Protein AF-A0A9E5BCP2-F1 (afdb_monomer_lite)

Radius of gyration: 16.65 Å; chains: 1; bounding box: 37×17×47 Å

pLDDT: mean 95.05, std 4.42, range [77.62, 98.5]

Structure (mmCIF, N/CA/C/O backbone):
data_AF-A0A9E5BCP2-F1
#
_entry.id   AF-A0A9E5BCP2-F1
#
loop_
_atom_site.group_PDB
_atom_site.id
_atom_site.type_symbol
_atom_site.label_atom_id
_atom_site.label_alt_id
_atom_site.label_comp_id
_atom_site.label_asym_id
_atom_site.label_entity_id
_atom_site.label_seq_id
_atom_site.pdbx_PDB_ins_code
_atom_site.Cartn_x
_atom_site.Cartn_y
_atom_site.Cartn_z
_atom_site.occupancy
_atom_site.B_iso_or_equiv
_atom_site.auth_seq_id
_atom_site.auth_comp_id
_atom_site.auth_asym_id
_atom_site.auth_atom_id
_atom_site.pdbx_PDB_model_num
ATOM 1 N N . MET A 1 1 ? -16.305 6.324 13.128 1.00 94.12 1 MET A N 1
ATOM 2 C CA . MET A 1 1 ? -15.257 7.128 12.438 1.00 94.12 1 MET A CA 1
ATOM 3 C C . MET A 1 1 ? -15.003 6.539 11.059 1.00 94.12 1 MET A C 1
ATOM 5 O O . MET A 1 1 ? -14.885 5.330 10.947 1.00 94.12 1 MET A O 1
ATOM 9 N N . LYS A 1 2 ? -14.888 7.363 10.013 1.00 96.94 2 LYS A N 1
ATOM 10 C CA . LYS A 1 2 ? -14.631 6.879 8.650 1.00 96.94 2 LYS A CA 1
ATOM 11 C C . LYS A 1 2 ? -13.132 6.813 8.340 1.00 96.94 2 LYS A C 1
ATOM 13 O O . LYS A 1 2 ? -12.419 7.781 8.593 1.00 96.94 2 LYS A O 1
ATOM 18 N N . VAL A 1 3 ? -12.681 5.706 7.750 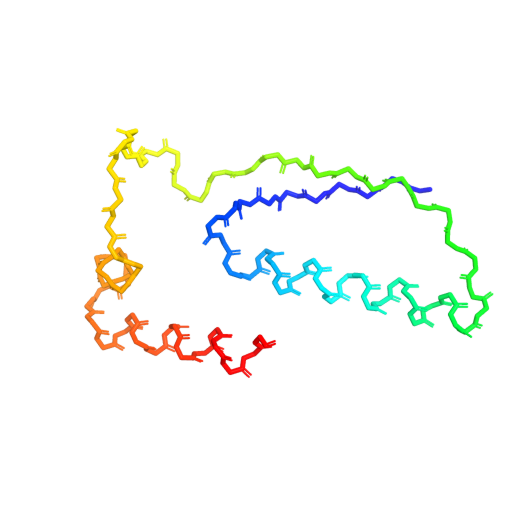1.00 98.06 3 VAL A N 1
ATOM 19 C CA . VAL A 1 3 ? -11.301 5.491 7.285 1.00 98.06 3 VAL A CA 1
ATOM 20 C C . VAL A 1 3 ? -11.328 5.146 5.800 1.00 98.06 3 VAL A C 1
ATOM 22 O O . VAL A 1 3 ? -11.958 4.175 5.387 1.00 98.06 3 VAL A O 1
ATOM 25 N N . GLU A 1 4 ? -10.634 5.931 4.981 1.00 98.31 4 GLU A N 1
ATOM 26 C CA . GLU A 1 4 ? -10.541 5.692 3.539 1.00 98.31 4 GLU A CA 1
ATOM 27 C C . GLU A 1 4 ? -9.117 5.286 3.161 1.00 98.31 4 GLU A C 1
ATOM 29 O O . GLU A 1 4 ? -8.162 6.011 3.440 1.00 98.31 4 GLU A O 1
ATOM 34 N N . ILE A 1 5 ? -8.975 4.118 2.531 1.00 98.50 5 ILE A N 1
ATOM 35 C CA . ILE A 1 5 ? -7.680 3.536 2.168 1.00 98.50 5 ILE A CA 1
ATOM 36 C C . ILE A 1 5 ? -7.566 3.504 0.647 1.00 98.50 5 ILE A C 1
ATOM 38 O O . ILE A 1 5 ? -8.239 2.715 -0.015 1.00 98.50 5 ILE A O 1
ATOM 42 N N . TRP A 1 6 ? -6.694 4.338 0.083 1.00 98.50 6 TRP A N 1
ATOM 43 C CA . TRP A 1 6 ? -6.340 4.263 -1.334 1.00 98.50 6 TRP A CA 1
ATOM 44 C C . TRP A 1 6 ? -5.328 3.148 -1.552 1.00 98.50 6 TRP A C 1
ATOM 46 O O . TRP A 1 6 ? -4.280 3.119 -0.908 1.00 98.50 6 TRP A O 1
ATOM 56 N N . SER A 1 7 ? -5.653 2.225 -2.449 1.00 98.31 7 SER A N 1
ATOM 57 C CA . SER A 1 7 ? -4.840 1.039 -2.694 1.00 98.31 7 SER A CA 1
ATOM 58 C C . SER A 1 7 ? -4.821 0.684 -4.174 1.00 98.31 7 SER A C 1
ATOM 60 O O . SER A 1 7 ? -5.838 0.784 -4.863 1.00 98.31 7 SER A O 1
ATOM 62 N N . ASP A 1 8 ? -3.654 0.249 -4.639 1.00 97.75 8 ASP A N 1
ATOM 63 C CA . ASP A 1 8 ? -3.473 -0.392 -5.937 1.00 97.75 8 ASP A CA 1
ATOM 64 C C . ASP A 1 8 ? -3.166 -1.879 -5.709 1.00 97.75 8 ASP A C 1
ATOM 66 O O . ASP A 1 8 ? -2.387 -2.240 -4.826 1.00 97.75 8 ASP A O 1
ATOM 70 N N . VAL A 1 9 ? -3.761 -2.751 -6.517 1.00 94.19 9 VAL A N 1
ATOM 71 C CA . VAL A 1 9 ? -3.615 -4.208 -6.419 1.00 94.19 9 VAL A CA 1
ATOM 72 C C . VAL A 1 9 ? -2.192 -4.693 -6.706 1.00 94.19 9 VAL A C 1
ATOM 74 O O . VAL A 1 9 ? -1.799 -5.735 -6.188 1.00 94.19 9 VAL A O 1
ATOM 77 N N . VAL A 1 10 ? -1.397 -3.949 -7.485 1.00 93.62 10 VAL A N 1
ATOM 78 C CA . VAL A 1 10 ? 0.004 -4.319 -7.786 1.00 93.62 10 VAL A CA 1
ATOM 79 C C . VAL A 1 10 ? 1.010 -3.760 -6.773 1.00 93.62 10 VAL A C 1
ATOM 81 O O . VAL A 1 10 ? 2.206 -4.027 -6.868 1.00 93.62 10 VAL A O 1
ATOM 84 N N . CYS A 1 11 ? 0.549 -2.960 -5.811 1.00 95.81 11 CYS A N 1
ATOM 85 C CA . CYS A 1 11 ? 1.382 -2.281 -4.826 1.00 95.81 11 CYS A CA 1
ATOM 86 C C . CYS A 1 11 ? 1.693 -3.208 -3.635 1.00 95.81 11 CYS A C 1
ATOM 88 O O . CYS A 1 11 ? 0.823 -3.422 -2.785 1.00 95.81 11 CYS A O 1
ATOM 90 N N . PRO A 1 12 ? 2.936 -3.704 -3.474 1.00 96.56 12 PRO A N 1
ATOM 91 C CA . PRO A 1 12 ? 3.250 -4.597 -2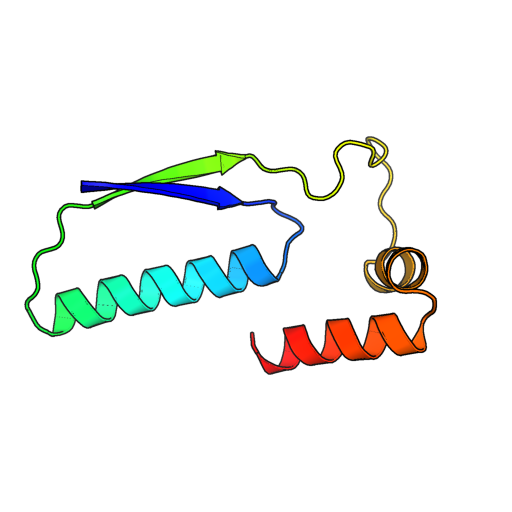.358 1.00 96.56 12 PRO A CA 1
ATOM 92 C C . PRO A 1 12 ? 3.126 -3.899 -0.996 1.00 96.56 12 PRO A C 1
ATOM 94 O O . PRO A 1 12 ? 2.671 -4.491 -0.021 1.00 96.56 12 PRO A O 1
ATOM 97 N N . TRP A 1 13 ? 3.460 -2.608 -0.927 1.00 97.50 13 TRP A N 1
ATOM 98 C CA . TRP A 1 13 ? 3.329 -1.821 0.301 1.00 97.50 13 TRP A CA 1
ATOM 99 C C . TRP A 1 13 ? 1.882 -1.582 0.714 1.00 97.50 13 TRP A C 1
ATOM 101 O O . TRP A 1 13 ? 1.608 -1.450 1.901 1.00 97.50 13 TRP A O 1
ATOM 111 N N . CYS A 1 14 ? 0.955 -1.562 -0.239 1.00 98.25 14 CYS A N 1
ATOM 112 C CA . CYS A 1 14 ? -0.462 -1.408 0.040 1.00 98.25 14 CYS A CA 1
ATOM 113 C C . CYS A 1 14 ? -1.010 -2.683 0.702 1.00 98.25 14 CYS A C 1
ATOM 115 O O . CYS A 1 14 ? -1.793 -2.600 1.647 1.00 98.25 14 CYS A O 1
ATOM 117 N N . TYR A 1 15 ? -0.511 -3.858 0.300 1.00 97.75 15 TYR A N 1
ATOM 118 C CA . TYR A 1 15 ? -0.792 -5.120 0.986 1.00 97.75 15 TYR A CA 1
ATOM 119 C C . TYR A 1 15 ? -0.187 -5.169 2.400 1.00 97.75 15 TYR A C 1
ATOM 121 O O . TYR A 1 15 ? -0.905 -5.440 3.363 1.00 97.75 15 TYR A O 1
ATOM 129 N N . ILE A 1 16 ? 1.103 -4.841 2.546 1.00 98.19 16 ILE A N 1
ATOM 130 C CA . ILE A 1 16 ? 1.778 -4.798 3.859 1.00 98.19 16 ILE A CA 1
ATOM 131 C C . ILE A 1 16 ? 1.084 -3.795 4.795 1.00 98.19 16 ILE A C 1
ATOM 133 O O . ILE A 1 16 ? 0.831 -4.092 5.959 1.00 98.19 16 ILE A O 1
ATOM 137 N N . GLY A 1 17 ? 0.745 -2.609 4.288 1.00 98.12 17 GLY A N 1
ATOM 138 C CA . GLY A 1 17 ? 0.039 -1.570 5.034 1.00 98.12 17 GLY A CA 1
ATOM 139 C C . GLY A 1 17 ? -1.352 -2.012 5.479 1.00 98.12 17 GLY A C 1
ATOM 140 O O . GLY A 1 17 ? -1.708 -1.783 6.631 1.00 98.12 17 GLY A O 1
ATOM 141 N N . LYS A 1 18 ? -2.105 -2.709 4.614 1.00 97.88 18 LYS A N 1
ATOM 142 C CA . LYS A 1 18 ? -3.393 -3.310 4.983 1.00 97.88 18 LYS A CA 1
ATOM 143 C C . LYS A 1 18 ? -3.235 -4.279 6.154 1.00 97.88 18 LYS A C 1
ATOM 145 O O . LYS A 1 18 ? -3.986 -4.166 7.113 1.00 97.88 18 LYS A O 1
ATOM 150 N N . LYS A 1 19 ? -2.256 -5.188 6.097 1.00 97.94 19 LYS A N 1
ATOM 151 C CA . LYS A 1 19 ? -2.003 -6.137 7.192 1.00 97.94 19 LYS A CA 1
ATOM 152 C C . LYS A 1 19 ? -1.677 -5.431 8.501 1.00 97.94 19 LYS A C 1
ATOM 154 O O . LYS A 1 19 ? -2.342 -5.668 9.497 1.00 97.94 19 LYS A O 1
ATOM 159 N N . ARG A 1 20 ? -0.756 -4.469 8.467 1.00 98.31 20 ARG A N 1
ATOM 160 C CA . ARG A 1 20 ? -0.407 -3.668 9.650 1.00 98.31 20 ARG A CA 1
ATOM 161 C C . ARG A 1 20 ? -1.589 -2.891 10.221 1.00 98.31 20 ARG A C 1
ATOM 163 O O . ARG A 1 20 ? -1.695 -2.760 11.433 1.00 98.31 20 ARG A O 1
ATOM 170 N N . PHE A 1 21 ? -2.453 -2.352 9.362 1.00 98.31 21 PHE A N 1
ATOM 171 C CA . PHE A 1 21 ? -3.672 -1.675 9.793 1.00 98.31 21 PHE A CA 1
ATOM 172 C C . PHE A 1 21 ? -4.624 -2.645 10.501 1.00 98.31 21 PHE A C 1
ATOM 174 O O . PHE A 1 21 ? -5.103 -2.334 11.586 1.00 98.31 21 PHE A O 1
ATOM 181 N N . GLU A 1 22 ? -4.860 -3.822 9.916 1.00 97.25 22 GLU A N 1
ATOM 182 C CA . GLU A 1 22 ? -5.694 -4.871 10.515 1.00 97.25 22 GLU A CA 1
ATOM 183 C C . GLU A 1 22 ? -5.140 -5.320 11.875 1.00 97.25 22 GLU A C 1
ATOM 185 O O . GLU A 1 22 ? -5.888 -5.363 12.850 1.00 97.25 22 GLU A O 1
ATOM 190 N N . ASP A 1 23 ? -3.830 -5.559 11.964 1.00 97.88 23 ASP A N 1
ATOM 191 C CA . ASP A 1 23 ? -3.158 -5.967 13.202 1.00 97.88 23 ASP A CA 1
ATOM 192 C C . ASP A 1 23 ? -3.254 -4.884 14.290 1.00 97.88 23 ASP A C 1
ATOM 194 O O . ASP A 1 23 ? -3.483 -5.191 15.460 1.00 97.88 23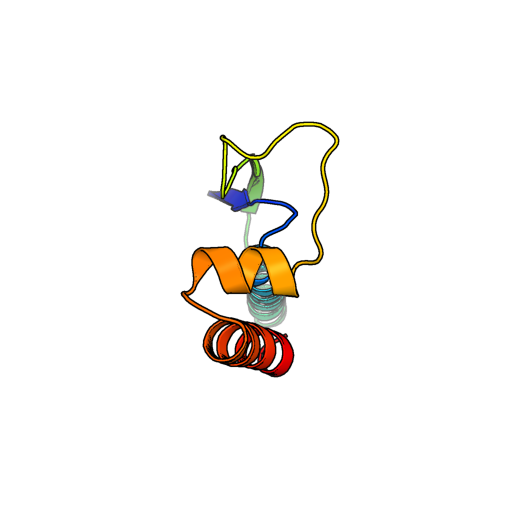 ASP A O 1
ATOM 198 N N . ALA A 1 24 ? -3.115 -3.606 13.922 1.00 97.50 24 ALA A N 1
ATOM 199 C CA . ALA A 1 24 ? -3.248 -2.491 14.858 1.00 97.50 24 ALA A CA 1
ATOM 200 C C . ALA A 1 24 ? -4.683 -2.349 15.390 1.00 97.50 24 ALA A C 1
ATOM 202 O O . ALA A 1 24 ? -4.873 -2.135 16.586 1.00 97.50 24 ALA A O 1
ATOM 203 N N . VAL A 1 25 ? -5.691 -2.495 14.522 1.00 97.12 25 VAL A N 1
ATOM 204 C CA . VAL A 1 25 ? -7.105 -2.480 14.933 1.00 97.12 25 VAL A CA 1
ATOM 205 C C . VAL A 1 25 ? -7.398 -3.638 15.884 1.00 97.12 25 VAL A C 1
ATOM 207 O O . VAL A 1 25 ? -8.028 -3.422 16.917 1.00 97.12 25 VAL A O 1
ATOM 210 N N . GLN A 1 26 ? -6.900 -4.839 15.576 1.00 96.69 26 G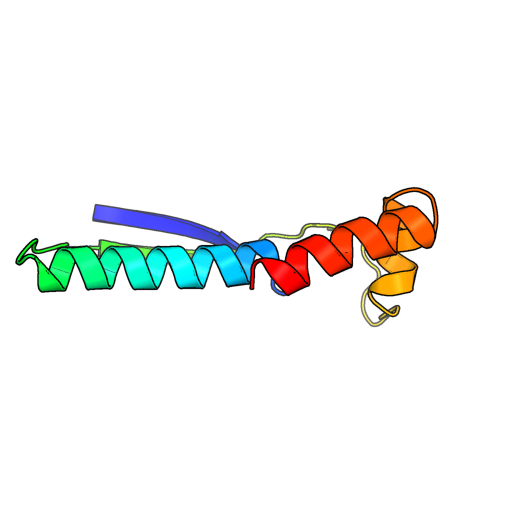LN A N 1
ATOM 211 C CA . GLN A 1 26 ? -7.058 -5.999 16.450 1.00 96.69 26 GLN A CA 1
ATOM 212 C C . GLN A 1 26 ? -6.370 -5.787 17.803 1.00 96.69 26 GLN A C 1
ATOM 214 O O . GLN A 1 26 ? -6.979 -6.039 18.835 1.00 96.69 26 GLN A O 1
ATOM 219 N N . SER A 1 27 ? -5.142 -5.263 17.808 1.00 98.19 27 SER A N 1
ATOM 220 C CA . SER A 1 27 ? -4.387 -5.025 19.048 1.00 98.19 27 SER A CA 1
ATOM 221 C C . SER A 1 27 ? -5.118 -4.049 19.977 1.00 98.19 27 SER A C 1
ATOM 223 O O . SER A 1 27 ? -5.221 -4.286 21.175 1.00 98.19 27 SER A O 1
ATOM 225 N N . LEU A 1 28 ? -5.695 -2.977 19.422 1.00 97.12 28 LEU A N 1
ATOM 226 C CA . LEU A 1 28 ? -6.500 -2.024 20.191 1.00 97.12 28 LEU A CA 1
ATOM 227 C C . LEU A 1 28 ? -7.778 -2.664 20.749 1.00 97.12 28 LEU A C 1
ATOM 229 O O . LEU A 1 28 ? -8.148 -2.388 21.891 1.00 97.12 28 LEU A O 1
ATOM 233 N N . ALA A 1 29 ? -8.434 -3.529 19.972 1.00 95.38 29 ALA A N 1
ATOM 234 C CA . ALA A 1 29 ? -9.598 -4.275 20.438 1.00 95.38 29 ALA A CA 1
ATOM 235 C C . ALA A 1 29 ? -9.240 -5.233 21.590 1.00 95.38 29 ALA A C 1
ATOM 237 O O . ALA A 1 29 ? -9.975 -5.296 22.576 1.00 95.38 29 ALA A O 1
ATOM 238 N N . ASP A 1 30 ? -8.094 -5.914 21.510 1.00 96.88 30 ASP A N 1
ATOM 239 C CA . ASP A 1 30 ? -7.596 -6.816 22.559 1.00 96.88 30 ASP A CA 1
ATOM 240 C C . ASP A 1 30 ? -7.267 -6.063 23.865 1.00 96.88 30 ASP A C 1
ATOM 242 O O . ASP A 1 30 ? -7.439 -6.602 24.960 1.00 96.88 30 ASP A O 1
ATOM 246 N N . GLU A 1 31 ? -6.860 -4.793 23.769 1.00 97.44 31 GLU A N 1
ATOM 247 C CA . GLU A 1 31 ? -6.656 -3.882 24.908 1.00 97.44 31 GLU A CA 1
ATOM 248 C C . GLU A 1 31 ? -7.969 -3.298 25.474 1.00 97.44 31 GLU A C 1
ATOM 250 O O . GLU A 1 31 ? -7.950 -2.538 26.444 1.00 97.44 31 GLU A O 1
ATOM 255 N N . GLY A 1 32 ? -9.120 -3.654 24.896 1.00 96.50 32 GLY A N 1
ATOM 256 C CA . GLY A 1 32 ? -10.439 -3.179 25.319 1.00 96.50 32 GLY A CA 1
ATOM 257 C C . GLY A 1 32 ? -10.827 -1.811 24.752 1.00 96.50 32 GLY A C 1
ATOM 258 O O . GLY A 1 32 ? -11.769 -1.192 25.248 1.00 96.50 32 GLY A O 1
ATOM 259 N N . THR A 1 33 ? -10.126 -1.322 23.724 1.00 96.88 33 THR A N 1
ATOM 260 C CA . THR A 1 33 ? -10.520 -0.102 23.008 1.00 96.88 33 THR A CA 1
ATOM 261 C C . THR A 1 33 ? -11.616 -0.429 21.998 1.00 96.88 33 THR A C 1
ATOM 263 O 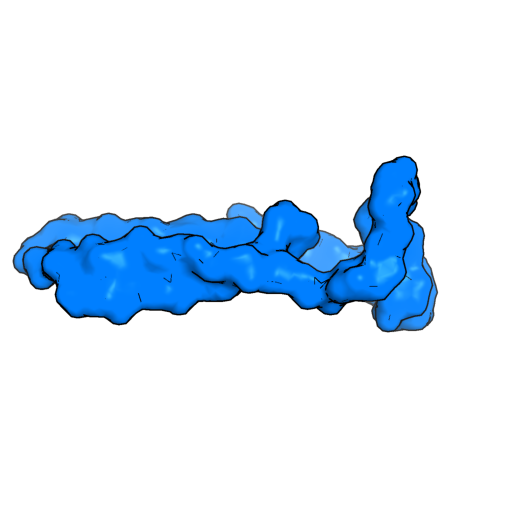O . THR A 1 33 ? -11.375 -1.102 20.996 1.00 96.88 33 THR A O 1
ATOM 266 N N . GLU A 1 34 ? -12.821 0.093 22.219 1.00 92.38 34 GLU A N 1
ATOM 267 C CA . GLU A 1 34 ? -13.900 -0.004 21.236 1.00 92.38 34 GLU A CA 1
ATOM 268 C C . GLU A 1 34 ? -13.681 0.995 20.092 1.00 92.38 34 GLU A C 1
ATOM 270 O O . GLU A 1 34 ? -13.658 2.214 20.283 1.00 92.38 34 GLU A O 1
ATOM 275 N N . LEU A 1 35 ? -13.524 0.466 18.878 1.00 92.31 35 LEU A N 1
ATOM 276 C CA . LEU A 1 35 ? -13.340 1.241 17.657 1.00 92.31 35 LEU A CA 1
ATOM 277 C C . LEU A 1 35 ? -14.566 1.080 16.753 1.00 92.31 35 LEU A C 1
ATOM 279 O O . LEU A 1 35 ? -14.763 0.035 16.139 1.00 92.31 35 LEU A O 1
ATOM 283 N N . ASP A 1 36 ? -15.363 2.136 16.616 1.00 95.06 36 ASP A N 1
ATOM 284 C CA . ASP A 1 36 ? -16.395 2.217 15.579 1.00 95.06 36 ASP A CA 1
ATOM 285 C C . ASP A 1 36 ? -15.758 2.750 14.286 1.00 95.06 36 ASP A C 1
ATOM 287 O O . ASP A 1 36 ? -15.594 3.964 14.123 1.00 95.06 36 ASP A O 1
ATOM 291 N N . LEU A 1 37 ? -15.314 1.857 13.396 1.00 95.94 37 LEU A N 1
ATOM 292 C CA . LEU A 1 37 ? -14.652 2.213 12.135 1.00 95.94 37 LEU A CA 1
ATOM 293 C C . LEU A 1 37 ? -15.494 1.816 10.919 1.00 95.94 37 LEU A C 1
ATOM 295 O O . LEU A 1 37 ? -15.783 0.645 10.696 1.00 95.94 37 LEU A O 1
ATOM 299 N N . GLU A 1 38 ? -15.778 2.789 10.058 1.00 97.88 38 GLU A N 1
ATOM 300 C CA . GLU A 1 38 ? -16.300 2.567 8.711 1.00 97.88 38 GLU A CA 1
ATOM 301 C C . GLU A 1 38 ? -15.130 2.617 7.720 1.00 97.88 38 GLU A C 1
ATOM 303 O O . GLU A 1 38 ? -14.667 3.696 7.335 1.00 97.88 38 GLU A O 1
ATOM 308 N N . VAL A 1 39 ? -14.614 1.449 7.330 1.00 97.75 39 VAL A N 1
ATOM 309 C CA . VAL A 1 39 ? -13.451 1.343 6.436 1.00 97.75 39 VAL A CA 1
ATOM 310 C C . VAL A 1 39 ? -13.901 1.189 4.984 1.00 97.75 39 VAL A C 1
ATOM 312 O O . VAL A 1 39 ? -14.609 0.247 4.638 1.00 97.75 39 VAL A O 1
ATOM 315 N N . THR A 1 40 ? -13.452 2.088 4.107 1.00 98.31 40 THR A N 1
ATOM 316 C CA . THR A 1 40 ? -13.713 2.034 2.659 1.00 98.31 40 THR A CA 1
ATOM 317 C C . THR A 1 40 ? -12.407 2.021 1.873 1.00 98.31 40 THR A C 1
ATOM 319 O O . THR A 1 40 ? -11.582 2.925 2.005 1.00 98.31 40 THR A O 1
ATOM 322 N N . PHE A 1 41 ? -12.240 1.040 0.984 1.00 98.06 41 PHE A N 1
ATOM 323 C CA . PHE A 1 41 ? -11.132 1.038 0.030 1.00 98.06 41 PHE A CA 1
ATOM 324 C C . PHE A 1 41 ? -11.476 1.870 -1.207 1.00 98.06 41 PHE A C 1
ATOM 326 O O . PHE A 1 41 ? -12.554 1.742 -1.792 1.00 98.06 41 PHE A O 1
ATOM 333 N N . ARG A 1 42 ? -10.541 2.725 -1.613 1.00 98.25 42 ARG A N 1
ATOM 334 C CA . ARG A 1 42 ? -10.619 3.552 -2.816 1.00 98.25 42 ARG A CA 1
ATOM 335 C C . ARG A 1 42 ? -9.608 3.048 -3.847 1.00 98.25 42 ARG A C 1
ATOM 337 O O . ARG A 1 42 ? -8.470 2.752 -3.477 1.00 98.25 42 ARG A O 1
ATOM 344 N N . PRO A 1 43 ? -9.994 2.946 -5.129 1.00 97.50 43 PRO A N 1
ATOM 345 C CA . PRO A 1 43 ? -9.067 2.520 -6.163 1.00 97.50 43 PRO A CA 1
ATOM 346 C C . PRO A 1 43 ? -7.954 3.556 -6.336 1.00 97.50 43 PRO A C 1
ATOM 348 O O . PRO A 1 43 ? -8.198 4.766 -6.311 1.00 97.50 43 PRO A O 1
ATOM 351 N N . PHE A 1 44 ? -6.736 3.070 -6.542 1.00 98.06 44 PHE A N 1
ATOM 352 C CA . PHE A 1 44 ? -5.585 3.868 -6.936 1.00 98.06 44 PHE A CA 1
ATOM 353 C C . PHE A 1 44 ? -4.834 3.152 -8.060 1.00 98.06 44 PHE A C 1
ATOM 355 O O . PHE A 1 44 ? -4.804 1.925 -8.101 1.00 98.06 44 PHE A O 1
ATOM 362 N N . GLN A 1 45 ? -4.224 3.918 -8.963 1.00 95.50 45 GLN A N 1
ATOM 363 C CA . GLN A 1 45 ? -3.352 3.396 -10.012 1.00 95.50 45 GLN A CA 1
ATOM 364 C C . GLN A 1 45 ? -1.960 4.003 -9.835 1.00 95.50 45 GLN A C 1
ATOM 366 O O . GLN A 1 45 ? -1.777 5.208 -10.005 1.00 95.50 45 GLN A O 1
ATOM 371 N N . LEU A 1 46 ? -0.976 3.171 -9.499 1.00 94.00 46 LEU A N 1
ATOM 372 C CA . LEU A 1 46 ? 0.436 3.549 -9.416 1.00 94.00 46 LEU A CA 1
ATOM 373 C C . LEU A 1 46 ? 0.974 4.002 -10.772 1.00 94.00 46 LEU A C 1
ATOM 375 O O . LEU A 1 46 ? 1.842 4.872 -10.827 1.00 94.00 46 LEU A O 1
ATOM 379 N N . ASP A 1 47 ? 0.476 3.389 -11.843 1.00 92.12 47 ASP A N 1
ATOM 380 C CA . ASP A 1 47 ? 0.748 3.779 -13.219 1.00 92.12 47 ASP A CA 1
ATOM 381 C C . ASP A 1 47 ? -0.558 3.763 -14.034 1.00 92.12 47 ASP A C 1
ATOM 383 O O . ASP A 1 47 ? -0.937 2.725 -14.581 1.00 92.12 47 ASP A O 1
ATOM 387 N N . PRO A 1 48 ? -1.260 4.907 -14.132 1.00 92.81 48 PRO A N 1
ATOM 388 C CA . PRO A 1 48 ? -2.458 5.034 -14.963 1.00 92.81 48 PRO A CA 1
ATOM 389 C C . PRO A 1 48 ? -2.187 4.863 -16.467 1.00 92.81 48 PRO A C 1
ATOM 391 O O . PRO A 1 48 ? -3.131 4.711 -17.238 1.00 92.81 48 PRO A O 1
ATOM 394 N N . SER A 1 49 ? -0.920 4.916 -16.898 1.00 90.75 49 SER A N 1
ATOM 395 C CA . SER A 1 49 ? -0.514 4.769 -18.301 1.00 90.75 49 SER A CA 1
ATOM 396 C C . SER A 1 49 ? -0.151 3.332 -18.687 1.00 90.75 49 SER A C 1
ATOM 398 O O . SER A 1 49 ? 0.170 3.074 -19.850 1.00 90.75 49 SER A O 1
ATOM 400 N N . ALA A 1 50 ? -0.207 2.394 -17.735 1.00 88.69 50 ALA A N 1
ATOM 401 C CA . ALA A 1 50 ? 0.103 0.995 -17.982 1.00 88.69 50 ALA A CA 1
ATOM 402 C C . ALA A 1 50 ? -0.812 0.405 -19.080 1.00 88.69 50 ALA A C 1
ATOM 404 O O . ALA A 1 50 ? -2.025 0.636 -19.069 1.00 88.69 50 ALA A O 1
ATOM 405 N N . PRO A 1 51 ? -0.259 -0.362 -20.041 1.00 86.69 51 PRO A N 1
ATOM 406 C CA . PRO A 1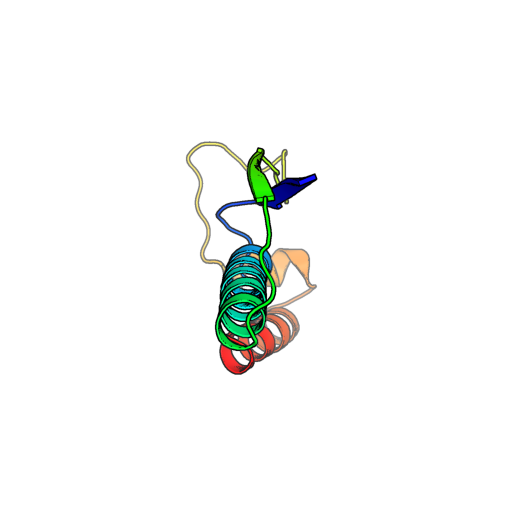 51 ? -1.032 -0.890 -21.157 1.00 86.69 51 PRO A CA 1
ATOM 407 C C . PRO A 1 51 ? -2.051 -1.935 -20.695 1.00 86.69 51 PRO A C 1
ATOM 409 O O . PRO A 1 51 ? -1.748 -2.833 -19.910 1.00 86.69 51 PRO A O 1
ATOM 412 N N . VAL A 1 52 ? -3.260 -1.865 -21.250 1.00 86.75 52 VAL A N 1
ATOM 413 C CA . VAL A 1 52 ? -4.308 -2.861 -21.001 1.00 86.75 52 VAL A CA 1
ATOM 414 C C . VAL A 1 52 ? -3.928 -4.182 -21.675 1.00 86.75 52 VAL A C 1
ATOM 416 O O . VAL A 1 52 ? -3.621 -4.212 -22.864 1.00 86.75 52 VAL A O 1
ATOM 419 N N . GLY A 1 53 ? -3.956 -5.283 -20.920 1.00 81.56 53 GLY A N 1
ATOM 420 C CA . GLY A 1 53 ? -3.689 -6.631 -21.439 1.00 81.56 53 GLY A CA 1
ATOM 421 C C . GLY A 1 53 ? -2.207 -6.991 -21.610 1.00 81.56 53 GLY A C 1
ATOM 422 O O . GLY A 1 53 ? -1.910 -8.093 -22.064 1.00 81.56 53 GLY A O 1
ATOM 423 N N . GLY A 1 54 ? -1.281 -6.104 -21.229 1.00 78.00 54 GLY A N 1
ATOM 424 C CA . GLY A 1 54 ? 0.155 -6.384 -21.196 1.00 78.00 54 GLY A CA 1
ATOM 425 C C . GLY A 1 54 ? 0.655 -6.540 -19.762 1.00 78.00 54 GLY A C 1
ATOM 426 O O . GLY A 1 54 ? 0.524 -5.618 -18.964 1.00 78.00 54 GLY A O 1
ATOM 427 N N . ALA A 1 55 ? 1.256 -7.685 -19.440 1.00 80.50 55 ALA A N 1
ATOM 428 C CA . ALA A 1 55 ? 1.958 -7.889 -18.178 1.00 80.50 55 ALA A CA 1
ATOM 429 C C . ALA A 1 55 ? 3.439 -8.159 -18.454 1.00 80.50 55 ALA A C 1
ATOM 431 O O . ALA A 1 55 ? 3.781 -9.032 -19.250 1.00 80.50 55 ALA A O 1
ATOM 432 N N . SER A 1 56 ? 4.310 -7.416 -17.777 1.00 87.94 56 SER A N 1
ATOM 433 C CA . SER A 1 56 ? 5.738 -7.725 -17.700 1.00 87.94 56 SER A CA 1
ATOM 434 C C . SER A 1 56 ? 6.045 -8.314 -16.326 1.00 87.94 56 SER A C 1
ATOM 436 O O . SER A 1 56 ? 5.389 -7.944 -15.347 1.00 87.94 56 SER A O 1
ATOM 438 N N . PRO A 1 57 ? 7.057 -9.187 -16.210 1.00 92.88 57 PRO A N 1
ATOM 439 C CA . PRO A 1 57 ? 7.590 -9.578 -14.915 1.00 92.88 57 PRO A CA 1
ATOM 440 C C . PRO A 1 57 ? 7.899 -8.349 -14.050 1.00 92.88 57 PRO A C 1
ATOM 442 O O . PRO A 1 57 ? 8.458 -7.357 -14.525 1.00 92.88 57 PRO A O 1
ATOM 445 N N . VAL A 1 58 ? 7.561 -8.418 -12.759 1.00 92.56 58 VAL A N 1
ATOM 446 C CA . VAL A 1 58 ? 7.776 -7.309 -11.809 1.00 92.56 58 VAL A CA 1
ATOM 447 C C . VAL A 1 58 ? 9.244 -6.877 -11.784 1.00 92.56 58 VAL A C 1
ATOM 449 O O . VAL A 1 58 ? 9.529 -5.683 -11.733 1.00 92.56 58 VAL A O 1
ATOM 452 N N . SER A 1 59 ? 10.177 -7.827 -11.885 1.00 94.75 59 SER A N 1
ATOM 453 C CA . SER A 1 59 ? 11.618 -7.564 -11.969 1.00 94.75 59 SER A CA 1
ATOM 454 C C . SER A 1 59 ? 11.989 -6.662 -13.149 1.00 94.75 59 SER A C 1
ATOM 456 O O . SER A 1 59 ? 12.765 -5.723 -12.976 1.00 94.75 59 SER A O 1
ATOM 458 N N . GLU A 1 60 ? 11.410 -6.892 -14.327 1.00 94.75 60 GLU A N 1
ATOM 459 C CA . GLU A 1 60 ? 11.651 -6.093 -15.533 1.00 94.75 60 GLU A CA 1
ATOM 460 C C . GLU A 1 60 ? 11.011 -4.707 -15.428 1.00 94.75 60 GLU A C 1
ATOM 462 O O . GLU A 1 60 ? 11.664 -3.694 -15.696 1.00 94.75 60 GLU A O 1
ATOM 467 N N . ALA A 1 61 ? 9.757 -4.645 -14.970 1.00 92.75 61 ALA A N 1
ATOM 468 C CA . ALA A 1 61 ? 9.057 -3.382 -14.750 1.00 92.75 61 ALA A CA 1
ATOM 469 C C . ALA A 1 61 ? 9.816 -2.495 -13.747 1.00 92.75 61 ALA A C 1
ATOM 471 O O . ALA A 1 61 ? 10.003 -1.295 -13.969 1.00 92.75 61 ALA A O 1
ATOM 472 N N . TYR A 1 62 ? 10.327 -3.094 -12.670 1.00 95.12 62 TYR A N 1
ATOM 473 C CA . TYR A 1 62 ? 11.113 -2.396 -11.659 1.00 95.12 62 TYR A CA 1
ATOM 474 C C . TYR A 1 62 ? 12.497 -2.020 -12.186 1.00 95.12 62 TYR A C 1
ATOM 476 O O . TYR A 1 62 ? 12.964 -0.923 -11.893 1.00 95.12 62 TYR A O 1
ATOM 484 N N . ALA A 1 63 ? 13.146 -2.858 -12.998 1.00 96.94 63 ALA A N 1
ATOM 485 C CA . ALA A 1 63 ? 14.420 -2.504 -13.622 1.00 96.94 63 ALA A CA 1
ATOM 486 C C . ALA A 1 63 ? 14.270 -1.273 -14.525 1.00 96.94 63 ALA A C 1
ATOM 488 O O . ALA A 1 63 ? 15.079 -0.347 -14.436 1.00 96.94 63 ALA A O 1
ATOM 489 N N . LYS A 1 64 ? 13.197 -1.206 -15.322 1.00 93.50 64 LYS A N 1
ATOM 490 C CA . LYS A 1 64 ? 12.876 -0.028 -16.139 1.00 93.50 64 LYS A CA 1
ATOM 491 C C . LYS A 1 64 ? 12.612 1.211 -15.277 1.00 93.50 64 LYS A C 1
ATOM 493 O O . LYS A 1 64 ? 13.113 2.285 -15.591 1.00 93.50 64 LYS A O 1
ATOM 498 N N . LYS A 1 65 ? 11.859 1.063 -14.182 1.00 92.31 65 LYS A N 1
ATOM 499 C CA . LYS A 1 65 ? 11.458 2.172 -13.300 1.00 92.31 65 LYS A CA 1
ATOM 500 C C . LYS A 1 65 ? 12.594 2.711 -12.427 1.00 92.31 65 LYS A C 1
ATOM 502 O O . LYS A 1 65 ? 12.710 3.918 -12.248 1.00 92.31 65 LYS A O 1
ATOM 507 N N . PHE A 1 66 ? 13.412 1.828 -11.865 1.00 94.88 66 PHE A N 1
ATOM 508 C CA . PHE A 1 66 ? 14.409 2.164 -10.844 1.00 94.88 66 PHE A CA 1
ATOM 509 C C . PHE A 1 66 ? 15.842 2.244 -11.386 1.00 94.88 66 PHE A C 1
ATOM 511 O O . PHE A 1 66 ? 16.778 2.460 -10.617 1.00 94.88 66 PHE A O 1
ATOM 518 N N . GLY A 1 67 ? 16.028 2.126 -12.704 1.00 95.94 67 GLY A N 1
ATOM 519 C CA . GLY A 1 67 ? 17.314 2.360 -13.362 1.00 95.94 67 GLY A CA 1
ATOM 520 C C . GLY A 1 67 ? 18.260 1.161 -13.322 1.00 95.94 67 GLY A C 1
ATOM 521 O O . GLY A 1 67 ? 19.447 1.328 -13.045 1.00 95.94 67 GLY A O 1
ATOM 522 N N . GLY A 1 68 ? 17.735 -0.036 -13.586 1.00 97.75 68 GLY A N 1
ATOM 523 C CA . GLY A 1 68 ? 18.501 -1.264 -13.794 1.00 97.75 68 GLY A CA 1
ATOM 524 C C . GLY A 1 68 ? 18.140 -2.406 -12.842 1.00 97.75 68 GLY A C 1
ATOM 525 O O . GLY A 1 68 ? 17.534 -2.207 -11.787 1.00 97.75 68 GLY A O 1
ATOM 526 N N . ALA A 1 69 ? 18.549 -3.619 -13.221 1.00 97.56 69 ALA A N 1
ATOM 527 C CA . ALA A 1 69 ? 18.231 -4.854 -12.502 1.00 97.56 69 ALA A CA 1
ATOM 528 C C . ALA A 1 69 ? 18.774 -4.873 -11.063 1.00 97.56 69 ALA A C 1
ATOM 530 O O . ALA A 1 69 ? 18.081 -5.323 -10.157 1.00 97.56 69 ALA A O 1
ATOM 531 N N . GLU A 1 70 ? 19.973 -4.333 -10.826 1.00 97.81 70 GLU A N 1
ATOM 532 C CA . GLU A 1 70 ? 20.576 -4.307 -9.486 1.00 97.81 70 GLU A CA 1
ATOM 533 C C . GLU A 1 70 ? 19.750 -3.462 -8.502 1.00 97.81 70 GLU A C 1
ATOM 535 O O . GLU A 1 70 ? 19.471 -3.882 -7.378 1.00 97.81 70 GLU A O 1
ATOM 540 N N . LYS A 1 71 ? 19.309 -2.272 -8.930 1.00 97.19 71 LYS A N 1
ATOM 541 C CA . LYS A 1 71 ? 18.469 -1.394 -8.103 1.00 97.19 71 LYS A CA 1
ATOM 542 C C . LYS A 1 71 ? 17.087 -1.999 -7.883 1.00 97.19 71 LYS A C 1
ATOM 544 O O . LYS A 1 71 ? 16.588 -1.967 -6.761 1.00 97.19 71 LYS A O 1
ATOM 549 N N . ALA A 1 72 ? 16.501 -2.594 -8.921 1.00 97.25 72 ALA A N 1
ATOM 550 C CA . ALA A 1 72 ? 15.238 -3.315 -8.810 1.00 97.25 72 ALA A CA 1
ATOM 551 C C . ALA A 1 72 ? 15.319 -4.461 -7.794 1.00 97.25 72 ALA A C 1
ATOM 553 O O . ALA A 1 72 ? 14.451 -4.562 -6.930 1.00 97.25 72 ALA A O 1
ATOM 554 N N . ALA A 1 73 ? 16.383 -5.266 -7.844 1.00 97.38 73 ALA A N 1
ATOM 555 C CA . ALA A 1 73 ? 16.603 -6.361 -6.908 1.00 97.38 73 ALA A CA 1
ATOM 556 C C . ALA A 1 73 ? 16.682 -5.864 -5.458 1.00 97.38 73 ALA A C 1
ATOM 558 O O . ALA A 1 73 ? 16.009 -6.420 -4.600 1.00 97.38 73 ALA A O 1
ATOM 559 N N . LYS A 1 74 ? 17.410 -4.770 -5.187 1.00 97.44 74 LYS A N 1
ATOM 560 C CA . LYS A 1 74 ? 17.483 -4.176 -3.836 1.00 97.44 74 LYS A CA 1
ATOM 561 C C . LYS A 1 74 ? 16.116 -3.720 -3.315 1.00 97.44 74 LYS A C 1
ATOM 563 O O . LYS A 1 74 ? 15.803 -3.928 -2.146 1.00 97.44 74 LYS A O 1
ATOM 568 N N . VAL A 1 75 ? 15.296 -3.104 -4.170 1.00 96.56 75 VAL A N 1
ATOM 569 C CA . VAL A 1 75 ? 13.938 -2.669 -3.796 1.00 96.56 75 VAL A CA 1
ATOM 570 C C . VAL A 1 75 ? 13.035 -3.874 -3.515 1.00 96.56 75 VAL A C 1
ATOM 572 O O . VAL A 1 75 ? 12.315 -3.876 -2.518 1.00 96.56 75 VAL A O 1
ATOM 575 N N . LEU A 1 76 ? 13.078 -4.900 -4.366 1.00 96.19 76 LEU A N 1
ATOM 576 C CA . LEU A 1 76 ? 12.263 -6.110 -4.214 1.00 96.19 76 LEU A CA 1
ATOM 577 C C . LEU A 1 76 ? 12.682 -6.953 -3.001 1.00 96.19 76 LEU A C 1
ATOM 579 O O . LEU A 1 76 ? 11.820 -7.458 -2.282 1.00 96.19 76 LEU A O 1
ATOM 583 N N . ASP A 1 77 ? 13.983 -7.059 -2.735 1.00 97.44 77 ASP A N 1
ATOM 584 C CA . ASP A 1 77 ? 14.519 -7.722 -1.543 1.00 97.44 77 ASP A CA 1
ATOM 585 C C . ASP A 1 77 ? 14.041 -7.028 -0.264 1.00 97.44 77 ASP A C 1
ATOM 587 O O . ASP A 1 77 ? 13.551 -7.672 0.664 1.00 97.44 77 ASP A O 1
ATOM 591 N N . HIS A 1 78 ? 14.080 -5.691 -0.243 1.00 96.94 78 HIS A N 1
ATOM 592 C CA . HIS A 1 78 ? 13.587 -4.940 0.903 1.00 96.94 78 HIS A CA 1
ATOM 593 C C . HIS A 1 78 ? 12.110 -5.220 1.189 1.00 96.94 78 HIS A C 1
ATOM 595 O O . HIS A 1 78 ? 11.760 -5.443 2.345 1.00 96.94 78 HIS A O 1
ATOM 601 N N . VAL A 1 79 ? 11.267 -5.235 0.154 1.00 96.25 79 VAL A N 1
ATOM 602 C CA . VAL A 1 79 ? 9.843 -5.567 0.291 1.00 96.25 79 VAL A CA 1
ATOM 603 C C . VAL A 1 79 ? 9.671 -6.979 0.851 1.00 96.25 79 VAL A C 1
ATOM 605 O O . VAL A 1 79 ? 8.932 -7.156 1.814 1.00 96.25 79 VAL A O 1
ATOM 608 N N . THR A 1 80 ? 10.386 -7.960 0.296 1.00 95.12 80 THR A N 1
ATOM 609 C CA . THR A 1 80 ? 10.307 -9.369 0.719 1.00 95.12 80 THR A CA 1
ATOM 610 C C . THR A 1 80 ? 10.712 -9.563 2.177 1.00 95.12 80 THR A C 1
ATOM 612 O O . THR A 1 80 ? 10.102 -10.352 2.880 1.00 95.12 80 THR A O 1
ATOM 615 N N . ARG A 1 81 ? 11.720 -8.829 2.655 1.00 95.94 81 ARG A N 1
ATOM 616 C CA . ARG A 1 81 ? 12.186 -8.906 4.048 1.00 95.94 81 ARG A CA 1
ATOM 617 C C . ARG A 1 81 ? 11.213 -8.286 5.057 1.00 95.94 81 ARG A C 1
ATOM 619 O O . ARG A 1 81 ? 11.330 -8.554 6.248 1.00 95.94 81 ARG A O 1
ATOM 626 N N . VAL A 1 82 ? 10.345 -7.383 4.606 1.00 93.38 82 VAL A N 1
ATOM 627 C CA . VAL A 1 82 ? 9.422 -6.630 5.470 1.00 93.38 82 VAL A CA 1
ATOM 628 C C . VAL A 1 82 ? 8.016 -7.232 5.494 1.00 93.38 82 VAL A C 1
ATOM 630 O O . VAL A 1 82 ? 7.280 -6.976 6.450 1.00 93.38 82 VAL A O 1
ATOM 633 N N . ALA A 1 83 ? 7.645 -7.959 4.440 1.00 77.62 83 ALA A N 1
ATOM 634 C CA . ALA A 1 83 ? 6.408 -8.729 4.357 1.00 77.62 83 ALA A CA 1
ATOM 635 C C . ALA A 1 83 ? 6.441 -9.942 5.295 1.00 77.62 83 ALA A C 1
ATOM 637 O O . ALA A 1 83 ? 5.362 -10.245 5.848 1.00 77.62 83 ALA A O 1
#

Secondary structure (DSSP, 8-state):
-EEEEEE-TT-HHHHHHHHHHHHHHHHHHHTT-----EEEEEE--S-TTPPTT----HHHHHHHHHTSHHHHHHHHHHHHHH-

Foldseek 3Di:
DEAEQEDEPVDLVSVLVVVVVVVVVVVCVVVVNDDPYDYHYDYDDPDPPDDPPDDDPQQVVQCVVQVHNVRSVVVVVVSVVSD

Sequence (83 aa):
MKVEIWSDVVCPWCYIGKKRFEDAVQSLADEGTELDLEVTFRPFQLDPSAPVGGASPVSEAYAKKFGGAEKAAKVLDHVTRVA